Protein AF-A0A095SFD6-F1 (afdb_monomer_lite)

Secondary structure (DSSP, 8-state):
----PPPHHHHHHHHHHHS-HHHHHHHHHHHHTSHHHHHHHTTTS-HHHHHHHHHHHHHHHHHHHHHHHHHHHHHHHHHHHHHHHHHHHHHHT--HHHHHHHHHHHHTT--------EEETTEEE-SSSSPPGGGTT--HHHHHTTB--------

Structure (mmCIF, N/CA/C/O backbone):
data_AF-A0A095SFD6-F1
#
_entry.id   AF-A0A095SFD6-F1
#
loop_
_atom_site.group_PDB
_atom_site.id
_atom_site.type_symbol
_atom_site.label_atom_id
_atom_site.label_alt_id
_atom_site.label_comp_id
_atom_site.label_asym_id
_atom_site.label_entity_id
_atom_site.label_seq_id
_atom_site.pdbx_PDB_ins_code
_atom_site.Cartn_x
_atom_site.Cartn_y
_atom_site.Cartn_z
_atom_site.occupancy
_atom_site.B_iso_or_equiv
_atom_site.auth_seq_id
_atom_site.auth_comp_id
_atom_site.auth_asym_id
_atom_site.auth_atom_id
_atom_site.pdbx_PDB_model_num
ATOM 1 N N . MET A 1 1 ? 41.416 28.633 -12.277 1.00 43.16 1 MET A N 1
ATOM 2 C CA . MET A 1 1 ? 40.288 27.851 -11.727 1.00 43.16 1 MET A CA 1
ATOM 3 C C . MET A 1 1 ? 39.424 27.435 -12.904 1.00 43.16 1 MET A C 1
ATOM 5 O O . MET A 1 1 ? 38.640 28.243 -13.380 1.00 43.16 1 MET A O 1
ATOM 9 N N . ASN A 1 2 ? 39.650 26.240 -13.453 1.00 42.19 2 ASN A N 1
ATOM 10 C CA . ASN A 1 2 ? 38.877 25.754 -14.597 1.00 42.19 2 ASN A CA 1
ATOM 11 C C . ASN A 1 2 ? 37.586 25.135 -14.061 1.00 42.19 2 ASN A C 1
ATOM 13 O O . ASN A 1 2 ? 37.616 24.047 -13.492 1.00 42.19 2 ASN A O 1
ATOM 17 N N . GLY A 1 3 ? 36.476 25.863 -14.186 1.00 48.12 3 GLY A N 1
ATOM 18 C CA . GLY A 1 3 ? 35.143 25.339 -13.912 1.00 48.12 3 GLY A CA 1
ATOM 19 C C . GLY A 1 3 ? 34.761 24.350 -15.005 1.00 48.12 3 GLY A C 1
ATOM 20 O O . GLY A 1 3 ? 34.397 24.756 -16.107 1.00 48.12 3 GLY A O 1
ATOM 21 N N . LEU A 1 4 ? 34.887 23.058 -14.709 1.00 52.78 4 LEU A N 1
ATOM 22 C CA . LEU A 1 4 ? 34.345 21.991 -15.539 1.00 52.78 4 LEU A CA 1
ATOM 23 C C . LEU A 1 4 ? 32.816 22.078 -15.431 1.00 52.78 4 LEU A C 1
ATOM 25 O O . LEU A 1 4 ? 32.253 21.872 -14.358 1.00 52.78 4 LEU A O 1
ATOM 29 N N . THR A 1 5 ? 32.150 22.470 -16.513 1.00 62.41 5 THR A N 1
ATOM 30 C CA . THR A 1 5 ? 30.687 22.412 -16.578 1.00 62.41 5 THR A CA 1
ATOM 31 C C . THR A 1 5 ? 30.271 20.939 -16.676 1.00 62.41 5 THR A C 1
ATOM 33 O O . THR A 1 5 ? 30.903 20.203 -17.437 1.00 62.41 5 THR A O 1
ATOM 36 N N . PRO A 1 6 ? 29.262 20.477 -15.911 1.00 61.34 6 PRO A N 1
ATOM 37 C CA . PRO A 1 6 ? 28.840 19.083 -15.974 1.00 61.34 6 PRO A CA 1
ATOM 38 C C . PRO A 1 6 ? 28.312 18.753 -17.371 1.00 61.34 6 PRO A C 1
ATOM 40 O O . PRO A 1 6 ? 27.620 19.566 -17.994 1.00 61.34 6 PRO A O 1
ATOM 43 N N . ASN A 1 7 ? 28.627 17.555 -17.859 1.00 67.75 7 ASN A N 1
ATOM 44 C CA . ASN A 1 7 ? 28.154 17.075 -19.152 1.00 67.75 7 ASN A CA 1
ATOM 45 C C . ASN A 1 7 ? 26.616 16.934 -19.124 1.00 67.75 7 ASN A C 1
ATOM 47 O O . ASN A 1 7 ? 26.023 16.590 -18.103 1.00 67.75 7 ASN A O 1
ATOM 51 N N . LYS A 1 8 ? 25.942 17.171 -20.256 1.00 59.34 8 LYS A N 1
ATOM 52 C CA . LYS A 1 8 ? 24.474 17.098 -20.391 1.00 59.34 8 LYS A CA 1
ATOM 53 C C . LYS A 1 8 ? 23.899 15.741 -19.952 1.00 59.34 8 LYS A C 1
ATOM 55 O O . LYS A 1 8 ? 22.784 15.697 -19.444 1.00 59.34 8 LYS A O 1
ATOM 60 N N . ALA A 1 9 ? 24.663 14.656 -20.105 1.00 60.91 9 ALA A N 1
ATOM 61 C CA . ALA A 1 9 ? 24.296 13.328 -19.608 1.00 60.91 9 ALA A CA 1
ATOM 62 C C . ALA A 1 9 ? 24.326 13.234 -18.067 1.00 60.91 9 ALA A C 1
ATOM 64 O O . ALA A 1 9 ? 23.407 12.680 -17.470 1.00 60.91 9 ALA A O 1
ATOM 65 N N . GLU A 1 10 ? 25.322 13.845 -17.416 1.00 58.12 10 GLU A N 1
ATOM 66 C CA . GLU A 1 10 ? 25.437 13.883 -15.949 1.00 58.12 10 GLU A CA 1
ATOM 67 C C . GLU A 1 10 ? 24.307 14.719 -15.326 1.00 58.12 10 GLU A C 1
ATOM 69 O O . GLU A 1 10 ? 23.737 14.328 -14.309 1.00 58.12 10 GLU A O 1
ATOM 74 N N . GLN A 1 11 ? 23.906 15.811 -15.990 1.00 59.84 11 GLN A N 1
ATOM 75 C CA . GLN A 1 11 ? 22.741 16.616 -15.597 1.00 59.84 11 GLN A CA 1
ATOM 76 C C . GLN A 1 11 ? 21.417 15.838 -15.669 1.00 59.84 11 GLN A C 1
ATOM 78 O O . GLN A 1 11 ? 20.557 16.009 -14.805 1.00 59.84 11 GLN A O 1
ATOM 83 N N . CYS A 1 12 ? 21.233 14.970 -16.668 1.00 60.28 12 CYS A N 1
ATOM 84 C CA . CYS A 1 12 ? 20.022 14.152 -16.781 1.00 60.28 12 CYS A CA 1
ATOM 85 C C . CYS A 1 12 ? 19.923 13.103 -15.662 1.00 60.28 12 CYS A C 1
ATOM 87 O O . CYS A 1 12 ? 18.852 12.937 -15.072 1.00 60.28 12 CYS A O 1
ATOM 89 N N . ASP A 1 13 ? 21.034 12.451 -15.319 1.00 65.12 13 ASP A N 1
ATOM 90 C CA . ASP A 1 13 ? 21.075 11.458 -14.241 1.00 65.12 13 ASP A CA 1
ATOM 91 C C . ASP A 1 13 ? 20.865 12.077 -12.854 1.00 65.12 13 ASP A C 1
ATOM 93 O O . ASP A 1 13 ? 20.269 11.455 -11.968 1.00 65.12 13 ASP A O 1
ATOM 97 N N . GLU A 1 14 ? 21.346 13.301 -12.647 1.00 70.56 14 GLU A N 1
ATOM 98 C CA . GLU A 1 14 ? 21.141 14.046 -11.406 1.00 70.56 14 GLU A CA 1
ATOM 99 C C . GLU A 1 14 ? 19.679 14.501 -11.261 1.00 70.56 14 GLU A C 1
ATOM 101 O O . GLU A 1 14 ? 19.074 14.329 -10.200 1.00 70.56 14 GLU A O 1
ATOM 106 N N . CYS A 1 15 ? 19.052 14.971 -12.346 1.00 70.56 15 CYS A N 1
ATOM 107 C CA . CYS A 1 15 ? 17.628 15.312 -12.355 1.00 70.56 15 CYS A CA 1
ATOM 108 C C . CYS A 1 15 ? 16.731 14.121 -11.988 1.00 70.56 15 CYS A C 1
ATOM 110 O O . CYS A 1 15 ? 15.807 14.285 -11.193 1.00 70.56 15 CYS A O 1
ATOM 112 N N . ILE A 1 16 ? 17.008 12.921 -12.509 1.00 74.00 16 ILE A N 1
ATOM 113 C CA . ILE A 1 16 ? 16.227 11.714 -12.183 1.00 74.00 16 ILE A CA 1
ATOM 114 C C . ILE A 1 16 ? 16.408 11.335 -10.706 1.00 74.00 16 ILE A C 1
ATOM 116 O O . ILE A 1 16 ? 15.440 10.975 -10.025 1.00 74.00 16 ILE A O 1
ATOM 120 N N . ARG A 1 17 ? 17.634 11.455 -10.180 1.00 78.75 17 ARG A N 1
ATOM 121 C CA . ARG A 1 17 ? 17.944 11.151 -8.776 1.00 78.75 17 ARG A CA 1
ATOM 122 C C . ARG A 1 17 ? 17.297 12.122 -7.787 1.00 78.75 17 ARG A C 1
ATOM 124 O O . ARG A 1 17 ? 16.910 11.690 -6.704 1.00 78.75 17 ARG A O 1
ATOM 131 N N . ASN A 1 18 ? 17.081 13.372 -8.178 1.00 87.44 18 ASN A N 1
ATOM 132 C CA . ASN A 1 18 ? 16.436 14.375 -7.329 1.00 87.44 18 ASN A CA 1
ATOM 133 C C . ASN A 1 18 ? 14.903 14.243 -7.247 1.00 87.44 18 ASN A C 1
ATOM 135 O O . ASN A 1 18 ? 14.279 14.871 -6.393 1.00 87.44 18 ASN A O 1
ATOM 139 N N . LEU A 1 19 ? 14.277 13.413 -8.089 1.00 89.81 19 LEU A N 1
ATOM 140 C CA . LEU A 1 19 ? 12.837 13.153 -8.008 1.00 89.81 19 LEU A CA 1
ATOM 141 C C . LEU A 1 19 ? 12.480 12.271 -6.807 1.00 89.81 19 LEU A C 1
ATOM 143 O O . LEU A 1 19 ? 13.146 11.267 -6.535 1.00 89.81 19 LEU A O 1
ATOM 147 N N . THR A 1 20 ? 11.356 12.587 -6.163 1.00 92.81 20 THR A N 1
ATOM 148 C CA . THR A 1 20 ? 10.734 11.722 -5.149 1.00 92.81 20 THR A CA 1
ATOM 149 C C . THR A 1 20 ? 10.212 10.423 -5.771 1.00 92.81 20 THR A C 1
ATOM 151 O O . THR A 1 20 ? 9.904 10.361 -6.963 1.00 92.81 20 THR A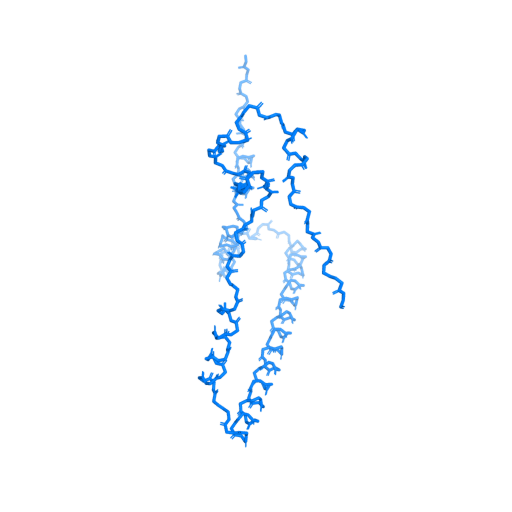 O 1
ATOM 154 N N . VAL A 1 21 ? 10.037 9.377 -4.955 1.00 91.25 21 VAL A N 1
ATOM 155 C CA . VAL A 1 21 ? 9.492 8.081 -5.411 1.00 91.25 21 VAL A CA 1
ATOM 156 C C . VAL A 1 21 ? 8.120 8.243 -6.077 1.00 91.25 21 VAL A C 1
ATOM 158 O O . VAL A 1 21 ? 7.855 7.623 -7.105 1.00 91.25 21 VAL A O 1
ATOM 161 N N . ALA A 1 22 ? 7.262 9.115 -5.538 1.00 92.44 22 ALA A N 1
ATOM 162 C CA . ALA A 1 22 ? 5.945 9.392 -6.108 1.00 92.44 22 ALA A CA 1
ATOM 163 C C . ALA A 1 22 ? 6.039 10.030 -7.503 1.00 92.44 22 ALA A C 1
ATOM 165 O O . ALA A 1 22 ? 5.376 9.566 -8.428 1.00 92.44 22 ALA A O 1
ATOM 166 N N . GLN A 1 23 ? 6.914 11.025 -7.675 1.00 92.81 23 GLN A N 1
ATOM 167 C CA . GLN A 1 23 ? 7.131 11.677 -8.971 1.00 92.81 23 GLN A CA 1
ATOM 168 C C . GLN A 1 23 ? 7.717 10.710 -10.004 1.00 92.81 23 GLN A C 1
ATOM 170 O O . GLN A 1 23 ? 7.268 10.680 -11.148 1.00 92.81 23 GLN A O 1
ATOM 175 N N . ARG A 1 24 ? 8.684 9.869 -9.607 1.00 92.62 24 ARG A N 1
ATOM 176 C CA . ARG A 1 24 ? 9.234 8.829 -10.494 1.00 92.62 24 ARG A CA 1
ATOM 177 C C . ARG A 1 24 ? 8.155 7.843 -10.928 1.00 92.62 24 ARG A C 1
ATOM 179 O O . ARG A 1 24 ? 8.080 7.506 -12.105 1.00 92.62 24 ARG A O 1
ATOM 186 N N . ARG A 1 25 ? 7.290 7.418 -10.002 1.00 93.06 25 ARG A N 1
ATOM 187 C CA . ARG A 1 25 ? 6.153 6.537 -10.300 1.00 93.06 25 ARG A CA 1
ATOM 188 C C . ARG A 1 25 ? 5.203 7.174 -11.312 1.00 93.06 25 ARG A C 1
ATOM 190 O O . ARG A 1 25 ? 4.830 6.513 -12.273 1.00 93.06 25 ARG A O 1
ATOM 197 N N . GLU A 1 26 ? 4.819 8.433 -11.124 1.00 94.00 26 GLU A N 1
ATOM 198 C CA . GLU A 1 26 ? 3.934 9.140 -12.062 1.00 94.00 26 GLU A CA 1
ATOM 199 C C . GLU A 1 26 ? 4.540 9.251 -13.460 1.00 94.00 26 GLU A C 1
ATOM 201 O O . GLU A 1 26 ? 3.855 8.979 -14.449 1.00 94.00 26 GLU A O 1
ATOM 206 N N . LEU A 1 27 ? 5.833 9.575 -13.543 1.00 92.25 27 LEU A N 1
ATOM 207 C CA . LEU A 1 27 ? 6.554 9.626 -14.809 1.00 92.25 27 LEU A CA 1
ATOM 208 C C . LEU A 1 27 ? 6.536 8.260 -15.507 1.00 92.25 27 LEU A C 1
ATOM 210 O O . LEU A 1 27 ? 6.087 8.171 -16.650 1.00 92.25 27 LEU A O 1
ATOM 214 N N . VAL A 1 28 ? 6.935 7.194 -14.804 1.00 93.12 28 VAL A N 1
ATOM 215 C CA . VAL A 1 28 ? 6.935 5.817 -15.330 1.00 93.12 28 VAL A CA 1
ATOM 216 C C . VAL A 1 28 ? 5.541 5.417 -15.811 1.00 93.12 28 VAL A C 1
ATOM 218 O O . VAL A 1 28 ? 5.395 4.931 -16.930 1.00 93.12 28 VAL A O 1
ATOM 221 N N . LEU A 1 29 ? 4.499 5.680 -15.018 1.00 93.31 29 LEU A N 1
ATOM 222 C CA . LEU A 1 29 ? 3.120 5.406 -15.419 1.00 93.31 29 LEU A CA 1
ATOM 223 C C . LEU A 1 29 ? 2.738 6.184 -16.681 1.00 93.31 29 LEU A C 1
ATOM 225 O O . LEU A 1 29 ? 2.143 5.614 -17.589 1.00 93.31 29 LEU A O 1
ATOM 229 N N . SER A 1 30 ? 3.087 7.467 -16.778 1.00 93.62 30 SER A N 1
ATOM 230 C CA . SER A 1 30 ? 2.746 8.296 -17.940 1.00 93.62 30 SER A CA 1
ATOM 231 C C . SER A 1 30 ? 3.421 7.827 -19.236 1.00 93.62 30 SER A C 1
ATOM 233 O O . SER A 1 30 ? 2.829 7.936 -20.319 1.00 93.62 30 SER A O 1
ATOM 235 N N . GLU A 1 31 ? 4.631 7.273 -19.128 1.00 93.69 31 GLU A N 1
ATOM 236 C CA . GLU A 1 31 ? 5.396 6.764 -20.263 1.00 93.69 31 GLU A CA 1
ATOM 237 C C . GLU A 1 31 ? 4.973 5.351 -20.667 1.00 93.69 31 GLU A C 1
ATOM 239 O O . GLU A 1 31 ? 4.794 5.074 -21.856 1.00 93.69 31 GLU A O 1
ATOM 244 N N . LEU A 1 32 ? 4.699 4.479 -19.694 1.00 94.19 32 LEU A N 1
ATOM 245 C CA . LEU A 1 32 ? 4.293 3.095 -19.946 1.00 94.19 32 LEU A CA 1
ATOM 246 C C . LEU A 1 32 ? 2.782 2.927 -20.184 1.00 94.19 32 LEU A C 1
ATOM 248 O O . LEU A 1 32 ? 2.339 1.867 -20.615 1.00 94.19 32 LEU A O 1
ATOM 252 N N . LYS A 1 33 ? 1.956 3.963 -19.989 1.00 93.19 33 LYS A N 1
ATOM 253 C CA . LYS A 1 33 ? 0.497 3.870 -20.205 1.00 93.19 33 LYS A CA 1
ATOM 254 C C . LYS A 1 33 ? 0.097 3.600 -21.659 1.00 93.19 33 LYS A C 1
ATOM 256 O O . LYS A 1 33 ? -0.985 3.072 -21.906 1.00 93.19 33 LYS A O 1
ATOM 261 N N . ARG A 1 34 ? 0.908 4.007 -22.644 1.00 94.69 34 ARG A N 1
ATOM 262 C CA . ARG A 1 34 ? 0.567 3.894 -24.076 1.00 94.69 34 ARG A CA 1
ATOM 263 C C . ARG A 1 34 ? 1.596 3.057 -24.826 1.00 94.69 34 ARG A C 1
ATOM 265 O O . ARG 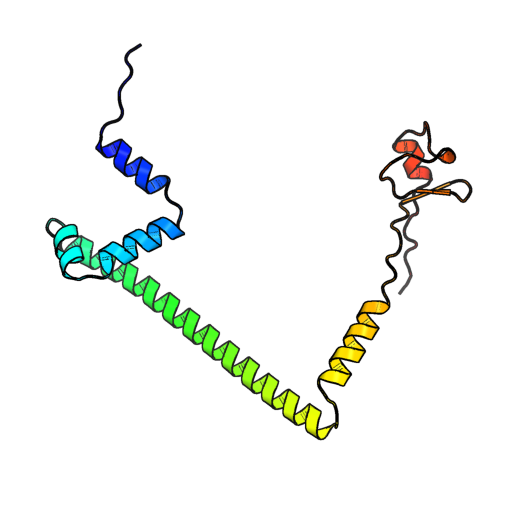A 1 34 ? 2.761 3.431 -24.903 1.00 94.69 34 ARG A O 1
ATOM 272 N N . LYS A 1 35 ? 1.139 2.006 -25.517 1.00 94.06 35 LYS A N 1
ATOM 273 C CA . LYS A 1 35 ? 1.986 1.119 -26.340 1.00 94.06 35 LYS A CA 1
ATOM 274 C C . LYS A 1 35 ? 2.864 1.864 -27.355 1.00 94.06 35 LYS A C 1
ATOM 276 O O . LYS A 1 35 ? 3.996 1.457 -27.596 1.00 94.06 35 LYS A O 1
ATOM 281 N N . SER A 1 36 ? 2.361 2.943 -27.958 1.00 95.31 36 SER A N 1
ATOM 282 C CA . SER A 1 36 ? 3.131 3.752 -28.912 1.00 95.31 36 SER A CA 1
ATOM 283 C C . SER A 1 36 ? 4.334 4.437 -28.263 1.00 95.31 36 SER A C 1
ATOM 285 O O . SER A 1 36 ? 5.406 4.438 -28.857 1.00 95.31 36 SER A O 1
ATOM 287 N N . LYS A 1 37 ? 4.182 4.957 -27.038 1.00 94.75 37 LYS A N 1
ATOM 288 C CA . LYS A 1 37 ? 5.280 5.551 -26.266 1.00 94.75 37 LYS A CA 1
ATOM 289 C C . LYS A 1 37 ? 6.313 4.503 -25.869 1.00 94.75 37 LYS A C 1
ATOM 291 O O . LYS A 1 37 ? 7.493 4.713 -26.118 1.00 94.75 37 LYS A O 1
ATOM 296 N N . ILE A 1 38 ? 5.865 3.348 -25.369 1.00 94.44 38 ILE A N 1
ATOM 297 C CA . ILE A 1 38 ? 6.754 2.216 -25.053 1.00 94.44 38 ILE A CA 1
ATOM 298 C C . ILE A 1 38 ? 7.600 1.853 -26.278 1.00 94.44 38 ILE A C 1
ATOM 300 O O . ILE A 1 38 ? 8.818 1.771 -26.189 1.00 94.44 38 ILE A O 1
ATOM 304 N N . ARG A 1 39 ? 6.972 1.705 -27.452 1.00 94.06 39 ARG A N 1
ATOM 305 C CA . ARG A 1 39 ? 7.697 1.382 -28.689 1.00 94.06 39 ARG A CA 1
ATOM 306 C C . ARG A 1 39 ? 8.769 2.419 -29.034 1.00 94.06 39 ARG A C 1
ATOM 308 O O . ARG A 1 39 ? 9.800 2.039 -29.568 1.00 94.06 39 ARG A O 1
ATOM 315 N N . ILE A 1 40 ? 8.515 3.702 -28.776 1.00 94.94 40 ILE A N 1
ATOM 316 C CA . ILE A 1 40 ? 9.482 4.777 -29.034 1.00 94.94 40 ILE A CA 1
ATOM 317 C C . ILE A 1 40 ? 10.651 4.693 -28.047 1.00 94.94 40 ILE A C 1
ATOM 319 O O . ILE A 1 40 ? 11.796 4.740 -28.480 1.00 94.94 40 ILE A O 1
ATOM 323 N N . ILE A 1 41 ? 10.368 4.528 -26.751 1.00 92.44 41 ILE A N 1
ATOM 324 C CA . ILE A 1 41 ? 11.380 4.494 -25.682 1.00 92.44 41 ILE A CA 1
ATOM 325 C C . ILE A 1 41 ? 12.315 3.288 -25.829 1.00 92.44 41 ILE A C 1
ATOM 327 O O . ILE A 1 41 ? 13.522 3.425 -25.676 1.00 92.44 41 ILE A O 1
ATOM 331 N N . PHE A 1 42 ? 11.768 2.116 -26.158 1.00 94.19 42 PHE A N 1
ATOM 332 C CA . PHE A 1 42 ? 12.524 0.862 -26.230 1.00 94.19 42 PHE A CA 1
ATOM 333 C C . PHE A 1 42 ? 12.954 0.478 -27.651 1.00 94.19 42 PHE A C 1
ATOM 335 O O . PHE A 1 42 ? 13.393 -0.647 -27.871 1.00 94.19 42 PHE A O 1
ATOM 342 N N . LYS A 1 43 ? 12.833 1.384 -28.630 1.00 93.44 43 LYS A N 1
ATOM 343 C CA . LYS A 1 43 ? 13.134 1.095 -30.043 1.00 93.44 43 LYS A CA 1
ATOM 344 C C . LYS A 1 43 ? 14.546 0.533 -30.249 1.00 93.44 43 LYS A C 1
ATOM 346 O O . LYS A 1 43 ? 14.713 -0.385 -31.045 1.00 93.44 43 LYS A O 1
ATOM 351 N N . ASP A 1 44 ? 15.516 1.086 -29.528 1.00 93.00 44 ASP A N 1
ATOM 352 C CA . ASP A 1 44 ? 16.938 0.747 -29.643 1.00 93.00 44 ASP A CA 1
ATOM 353 C C . ASP A 1 44 ? 17.422 -0.131 -28.466 1.00 93.00 44 ASP A C 1
ATOM 355 O O . ASP A 1 44 ? 18.621 -0.280 -28.242 1.00 93.00 44 ASP A O 1
ATOM 359 N N . CYS A 1 45 ? 16.492 -0.711 -27.695 1.00 92.56 45 CYS A N 1
ATOM 360 C CA . CYS A 1 45 ? 16.793 -1.580 -26.558 1.00 92.56 45 CYS A CA 1
ATOM 361 C C . CYS A 1 45 ? 16.858 -3.059 -26.997 1.00 92.56 45 CYS A C 1
ATOM 363 O O . CYS A 1 45 ? 15.966 -3.516 -27.722 1.00 92.56 45 CYS A O 1
ATOM 365 N N . PRO A 1 46 ? 17.873 -3.834 -26.565 1.00 95.06 46 PRO A N 1
ATOM 366 C CA . PRO A 1 46 ? 17.943 -5.267 -26.829 1.00 95.06 46 PRO A CA 1
ATOM 367 C C . PRO A 1 46 ? 16.725 -6.031 -26.297 1.00 95.06 46 PRO A C 1
ATOM 369 O O . PRO A 1 46 ? 16.180 -5.735 -25.234 1.00 95.06 46 PRO A O 1
ATOM 372 N N . VAL A 1 47 ? 16.318 -7.079 -27.019 1.00 94.25 47 VAL A N 1
ATOM 373 C CA . VAL A 1 47 ? 15.174 -7.920 -26.621 1.00 94.25 47 VAL A CA 1
ATOM 374 C C . VAL A 1 47 ? 15.434 -8.651 -25.300 1.00 94.25 47 VAL A C 1
ATOM 376 O O . VAL A 1 47 ? 14.499 -8.825 -24.521 1.00 94.25 47 VAL A O 1
ATOM 379 N N . SER A 1 48 ? 16.685 -9.039 -25.027 1.00 94.75 48 SER A N 1
ATOM 380 C CA . SER A 1 48 ? 17.100 -9.647 -23.754 1.00 94.75 48 SER A CA 1
ATOM 381 C C . SER A 1 48 ? 16.774 -8.751 -22.564 1.00 94.75 48 SER A C 1
ATOM 383 O O . SER A 1 48 ? 16.148 -9.195 -21.606 1.00 94.75 48 SER A O 1
ATOM 385 N N . ASP A 1 49 ? 17.132 -7.475 -22.668 1.00 93.88 49 ASP A N 1
ATOM 386 C CA . ASP A 1 49 ? 17.013 -6.513 -21.577 1.00 93.88 49 ASP A CA 1
ATOM 387 C C . ASP A 1 49 ? 15.534 -6.210 -21.315 1.00 93.88 49 ASP A C 1
ATOM 389 O O . ASP A 1 49 ? 15.091 -6.161 -20.169 1.00 93.88 49 ASP A O 1
ATOM 393 N N . MET A 1 50 ? 14.729 -6.100 -22.380 1.00 93.38 50 MET A N 1
ATOM 394 C CA . MET A 1 50 ? 13.274 -5.979 -22.255 1.00 93.38 50 MET A CA 1
ATOM 395 C C . MET A 1 50 ? 12.637 -7.208 -21.593 1.00 93.38 50 MET A C 1
ATOM 397 O O . MET A 1 50 ? 11.696 -7.056 -20.813 1.00 93.38 50 MET A O 1
ATOM 401 N N . ALA A 1 51 ? 13.119 -8.415 -21.901 1.00 94.44 51 ALA A N 1
ATOM 402 C CA . ALA A 1 51 ? 12.609 -9.646 -21.303 1.00 94.44 51 ALA A CA 1
ATOM 403 C C . ALA A 1 51 ? 12.915 -9.715 -19.799 1.00 94.44 51 ALA A C 1
ATOM 405 O O . ALA A 1 51 ? 12.015 -10.009 -19.014 1.00 94.44 51 ALA A O 1
ATOM 406 N N . GLU A 1 52 ? 14.134 -9.358 -19.390 1.00 95.56 52 GLU A N 1
ATOM 407 C CA . GLU A 1 52 ? 14.529 -9.297 -17.978 1.00 95.56 52 GLU A CA 1
ATOM 408 C C . GLU A 1 52 ? 13.727 -8.233 -17.208 1.00 95.56 52 GLU A C 1
ATOM 410 O O . GLU A 1 52 ? 13.227 -8.481 -16.108 1.00 95.56 52 GLU A O 1
ATOM 415 N N . MET A 1 53 ? 13.536 -7.044 -17.793 1.00 94.19 53 MET A N 1
ATOM 416 C CA . MET A 1 53 ? 12.695 -6.001 -17.192 1.00 94.19 53 MET A CA 1
ATOM 417 C C . MET A 1 53 ? 11.249 -6.472 -17.017 1.00 94.19 53 MET A C 1
ATOM 419 O O . MET A 1 53 ? 10.625 -6.189 -15.992 1.00 94.19 53 MET A O 1
ATOM 423 N N . LEU A 1 54 ? 10.717 -7.201 -18.001 1.00 95.19 54 LEU A N 1
ATOM 424 C CA . LEU A 1 54 ? 9.373 -7.760 -17.937 1.00 95.19 54 LEU A CA 1
ATOM 425 C C . LEU A 1 54 ? 9.253 -8.819 -16.835 1.00 95.19 54 LEU A C 1
ATOM 427 O O . LEU A 1 54 ? 8.239 -8.845 -16.145 1.00 95.19 54 LEU A O 1
ATOM 431 N N . GLU A 1 55 ? 10.263 -9.668 -16.654 1.00 96.81 55 GLU A N 1
ATOM 432 C CA . GLU A 1 55 ? 10.297 -10.665 -15.580 1.00 96.81 55 GLU A CA 1
ATOM 433 C C . GLU A 1 55 ? 10.273 -10.003 -14.198 1.00 96.81 55 GLU A C 1
ATOM 435 O O . GLU A 1 55 ? 9.430 -10.339 -13.366 1.00 96.81 55 GLU A O 1
ATOM 440 N N . ARG A 1 56 ? 11.104 -8.975 -13.983 1.00 96.94 56 ARG A N 1
ATOM 441 C CA . ARG A 1 56 ? 11.092 -8.192 -12.736 1.00 96.94 56 ARG A CA 1
ATOM 442 C C . ARG A 1 56 ? 9.741 -7.529 -12.487 1.00 96.94 56 ARG A C 1
ATOM 444 O O . ARG A 1 56 ? 9.245 -7.543 -11.365 1.00 96.94 56 ARG A O 1
ATOM 451 N N . PHE A 1 57 ? 9.134 -6.958 -13.528 1.00 95.19 57 PHE A N 1
ATOM 452 C CA . PHE A 1 57 ? 7.827 -6.315 -13.407 1.00 95.19 57 PHE A CA 1
ATOM 453 C C . PHE A 1 57 ? 6.719 -7.320 -13.078 1.00 95.19 57 PHE A C 1
ATOM 455 O O . PHE A 1 57 ? 5.835 -7.005 -12.287 1.00 95.19 57 PHE A O 1
ATOM 462 N N . LYS A 1 58 ? 6.779 -8.528 -13.652 1.00 95.94 58 LYS A N 1
ATOM 463 C CA . LYS A 1 58 ? 5.857 -9.622 -13.322 1.00 95.94 58 LYS A CA 1
ATOM 464 C C . LYS A 1 58 ? 6.000 -10.067 -11.870 1.00 95.94 58 LYS A C 1
ATOM 466 O O . LYS A 1 58 ? 4.989 -10.114 -11.192 1.00 95.94 58 LYS A O 1
ATOM 471 N N . SER A 1 59 ? 7.224 -10.276 -11.377 1.00 97.38 59 SER A N 1
ATOM 472 C CA . SER A 1 59 ? 7.457 -10.621 -9.963 1.00 97.38 59 SER A CA 1
ATOM 473 C C . SER A 1 59 ? 6.810 -9.606 -9.020 1.00 97.38 59 SER A C 1
ATOM 475 O O . SER A 1 59 ? 6.050 -9.974 -8.132 1.00 97.38 59 SER A O 1
ATOM 477 N N . VAL A 1 60 ? 7.039 -8.310 -9.262 1.00 96.56 60 VAL A N 1
ATOM 478 C CA . VAL A 1 60 ? 6.438 -7.240 -8.448 1.00 96.56 60 VAL A CA 1
ATOM 479 C C . VAL A 1 60 ? 4.914 -7.217 -8.586 1.00 96.56 60 VAL A C 1
ATOM 481 O O . VAL A 1 60 ? 4.213 -6.922 -7.623 1.00 96.56 60 VAL A O 1
ATOM 484 N N . LEU A 1 61 ? 4.374 -7.498 -9.773 1.00 96.12 61 LEU A N 1
ATOM 485 C CA . LEU A 1 61 ? 2.928 -7.577 -9.971 1.00 96.12 61 LEU A CA 1
ATOM 486 C C . LEU A 1 61 ? 2.316 -8.734 -9.171 1.00 96.12 61 LEU A C 1
ATOM 488 O O . LEU A 1 61 ? 1.307 -8.521 -8.505 1.00 96.12 61 LEU A O 1
ATOM 492 N N . ASP A 1 62 ? 2.938 -9.909 -9.203 1.00 96.38 62 ASP A N 1
ATOM 493 C CA . ASP A 1 62 ? 2.474 -11.098 -8.487 1.00 96.38 62 ASP A CA 1
ATOM 494 C C . ASP A 1 62 ? 2.497 -10.871 -6.965 1.00 96.38 62 ASP A C 1
ATOM 496 O O . ASP A 1 62 ? 1.521 -11.176 -6.280 1.00 96.38 62 ASP A O 1
ATOM 500 N N . GLU A 1 63 ? 3.552 -10.235 -6.442 1.00 96.00 63 GLU A N 1
ATOM 501 C CA . GLU A 1 63 ? 3.629 -9.807 -5.036 1.00 96.00 63 GLU A CA 1
ATOM 502 C C . GLU A 1 63 ? 2.466 -8.876 -4.661 1.00 96.00 63 GLU A C 1
ATOM 504 O O . GLU A 1 63 ? 1.816 -9.058 -3.632 1.00 96.00 63 GLU A O 1
ATOM 509 N N . ARG A 1 64 ? 2.148 -7.895 -5.515 1.00 96.00 64 ARG A N 1
ATOM 510 C CA . ARG A 1 64 ? 1.075 -6.923 -5.248 1.00 96.00 64 ARG A CA 1
ATOM 511 C C . ARG A 1 64 ? -0.318 -7.539 -5.332 1.00 96.00 64 ARG A C 1
ATOM 513 O O . ARG A 1 64 ? -1.187 -7.122 -4.571 1.00 96.00 64 ARG A O 1
ATOM 520 N N . ILE A 1 65 ? -0.524 -8.513 -6.218 1.00 95.00 65 ILE A N 1
ATOM 521 C CA . ILE A 1 65 ? -1.769 -9.290 -6.280 1.00 95.00 65 ILE A CA 1
ATOM 522 C C . ILE A 1 65 ? -1.940 -10.088 -4.987 1.00 95.00 65 ILE A C 1
ATOM 524 O O . ILE A 1 65 ? -2.990 -9.991 -4.359 1.00 95.00 65 ILE A O 1
ATOM 528 N N . ALA A 1 66 ? -0.901 -10.798 -4.540 1.00 94.75 66 ALA A N 1
ATOM 529 C CA . ALA A 1 66 ? -0.953 -11.570 -3.300 1.00 94.75 66 ALA A CA 1
ATOM 530 C C . ALA A 1 66 ? -1.238 -10.684 -2.072 1.00 94.75 66 ALA A C 1
ATOM 532 O O . ALA A 1 66 ? -2.071 -11.035 -1.237 1.00 94.75 66 ALA A O 1
ATOM 533 N N . GLU A 1 67 ? -0.606 -9.507 -1.980 1.00 93.56 67 GLU A N 1
ATOM 534 C CA . GLU A 1 67 ? -0.890 -8.524 -0.924 1.00 93.56 67 GLU A CA 1
ATOM 535 C C . GLU A 1 67 ? -2.347 -8.033 -0.952 1.00 93.56 67 GLU A C 1
ATOM 537 O O . GLU A 1 67 ? -2.970 -7.845 0.097 1.00 93.56 67 GLU A O 1
ATOM 542 N N . GLU A 1 68 ? -2.895 -7.780 -2.143 1.00 92.62 68 GLU A N 1
ATOM 543 C CA . GLU A 1 68 ? -4.271 -7.308 -2.304 1.00 92.62 68 GLU A CA 1
ATOM 544 C C . GLU A 1 68 ? -5.287 -8.404 -1.963 1.00 92.62 68 GLU A C 1
ATOM 546 O O . GLU A 1 68 ? -6.275 -8.123 -1.284 1.00 92.62 68 GLU A O 1
ATOM 551 N N . GLU A 1 69 ? -5.016 -9.651 -2.345 1.00 93.19 69 GLU A N 1
ATOM 552 C CA . GLU A 1 69 ? -5.820 -10.817 -1.977 1.00 93.19 69 GLU A CA 1
ATOM 553 C C . GLU A 1 69 ? -5.789 -11.084 -0.467 1.00 93.19 69 GLU A C 1
ATOM 555 O O . GLU A 1 69 ? -6.843 -11.283 0.139 1.00 93.19 69 GLU A O 1
ATOM 560 N N . GLU A 1 70 ? -4.617 -11.024 0.173 1.00 93.31 70 GLU A N 1
ATOM 561 C CA . GLU A 1 70 ? -4.493 -11.175 1.627 1.00 93.31 70 GLU A CA 1
ATOM 562 C C . GLU A 1 70 ? -5.258 -10.067 2.360 1.00 93.31 70 GLU A C 1
ATOM 564 O O . GLU A 1 70 ? -5.978 -10.326 3.330 1.00 93.31 70 GLU A O 1
ATOM 569 N N . LYS A 1 71 ? -5.140 -8.823 1.887 1.00 92.94 71 LYS A N 1
ATOM 570 C CA . LYS A 1 71 ? -5.888 -7.701 2.450 1.00 92.94 71 LYS A CA 1
ATOM 571 C C . LYS A 1 71 ? -7.394 -7.891 2.268 1.00 92.94 71 LYS A C 1
ATOM 573 O O . LYS A 1 71 ? -8.137 -7.710 3.227 1.00 92.94 71 LYS A O 1
ATOM 578 N N . ALA A 1 72 ? -7.840 -8.290 1.080 1.00 92.31 72 ALA A N 1
ATOM 579 C CA . ALA A 1 72 ? -9.249 -8.549 0.809 1.00 92.31 72 ALA A CA 1
ATOM 580 C C . ALA A 1 72 ? -9.800 -9.691 1.679 1.00 92.31 72 ALA A C 1
ATOM 582 O O . ALA A 1 72 ? -10.922 -9.592 2.175 1.00 92.31 72 ALA A O 1
ATOM 583 N N . ALA A 1 73 ? -9.010 -10.743 1.915 1.00 92.62 73 ALA A N 1
ATOM 584 C CA . 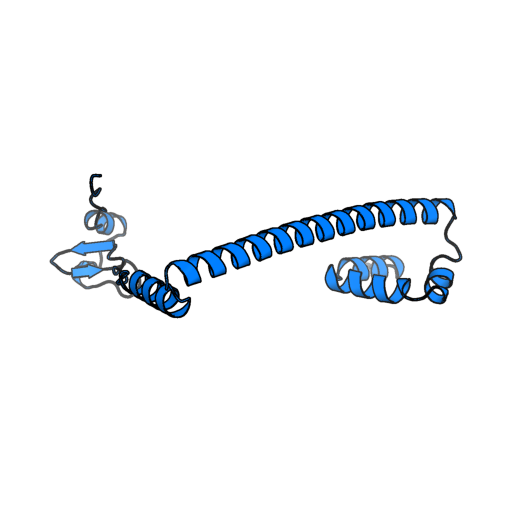ALA A 1 73 ? -9.375 -11.842 2.802 1.00 92.62 73 ALA A CA 1
ATOM 585 C C . ALA A 1 73 ? -9.514 -11.381 4.262 1.00 92.62 73 ALA A C 1
ATOM 587 O O . ALA A 1 73 ? -10.524 -11.685 4.896 1.00 92.62 73 ALA A O 1
ATOM 588 N N . LYS A 1 74 ? -8.559 -10.591 4.774 1.00 92.31 74 LYS A N 1
ATOM 589 C CA . LYS A 1 74 ? -8.629 -10.003 6.125 1.00 92.31 74 LYS A CA 1
ATOM 590 C C . LYS A 1 74 ? -9.816 -9.057 6.280 1.00 92.31 74 LYS A C 1
ATOM 592 O O . LYS A 1 74 ? -10.520 -9.120 7.283 1.00 92.31 74 LYS A O 1
ATOM 597 N N . ASP A 1 75 ? -10.063 -8.206 5.287 1.00 92.12 75 ASP A N 1
ATOM 598 C CA . ASP A 1 75 ? -11.200 -7.284 5.292 1.00 92.12 75 ASP A CA 1
ATOM 599 C C . ASP A 1 75 ? -12.532 -8.059 5.265 1.00 92.12 75 ASP A C 1
ATOM 601 O O . ASP A 1 75 ? -13.481 -7.687 5.957 1.00 92.12 75 ASP A O 1
ATOM 605 N N . ALA A 1 76 ? -12.608 -9.167 4.519 1.00 92.50 76 ALA A N 1
ATOM 606 C CA . ALA A 1 76 ? -13.779 -10.043 4.490 1.00 92.50 76 ALA A CA 1
ATOM 607 C C . ALA A 1 76 ? -13.992 -10.797 5.814 1.00 92.50 76 ALA A C 1
ATOM 609 O O . ALA A 1 76 ? -15.131 -10.909 6.270 1.00 92.50 76 ALA A O 1
ATOM 610 N N . GLU A 1 77 ? -12.923 -11.285 6.446 1.00 93.00 77 GLU A N 1
ATOM 611 C CA . GLU A 1 77 ? -12.978 -11.930 7.762 1.00 93.00 77 GLU A CA 1
ATOM 612 C C . GLU A 1 77 ? -13.434 -10.944 8.840 1.00 93.00 77 GLU A C 1
ATOM 614 O O . GLU A 1 77 ? -14.400 -11.222 9.549 1.00 93.00 77 GLU A O 1
ATOM 619 N N . LEU A 1 78 ? -12.829 -9.752 8.886 1.00 93.56 78 LEU A N 1
ATOM 620 C CA . LEU A 1 78 ? -13.216 -8.689 9.812 1.00 93.56 78 LEU A CA 1
ATOM 621 C C . LEU A 1 78 ? -14.670 -8.263 9.600 1.00 93.56 78 LEU A C 1
ATOM 623 O O . LEU A 1 78 ? -15.399 -8.036 10.564 1.00 93.56 78 LEU A O 1
ATOM 627 N N . LYS A 1 79 ? -15.116 -8.169 8.343 1.00 93.38 79 LYS A N 1
ATOM 628 C CA . LYS A 1 79 ? -16.510 -7.852 8.027 1.00 93.38 79 LYS A CA 1
ATOM 629 C C . LYS A 1 79 ? -17.460 -8.942 8.525 1.00 93.38 79 LYS A C 1
ATOM 631 O O . LYS A 1 79 ? -18.472 -8.617 9.137 1.00 93.38 79 LYS A O 1
ATOM 636 N N . LYS A 1 80 ? -17.127 -10.216 8.308 1.00 93.75 80 LYS A N 1
ATOM 637 C CA . LYS A 1 80 ? -17.923 -11.351 8.794 1.00 93.75 80 LYS A CA 1
ATOM 638 C C . LYS A 1 80 ? -17.978 -11.387 10.322 1.00 93.75 80 LYS A C 1
ATOM 640 O O . LYS A 1 80 ? -19.032 -11.644 10.896 1.00 93.75 80 LYS A O 1
ATOM 645 N N . GLU A 1 81 ? -16.860 -11.119 10.989 1.00 94.06 81 GLU A N 1
ATOM 646 C CA . GLU A 1 81 ? -16.812 -11.027 12.447 1.00 94.06 81 GLU A CA 1
ATOM 647 C C . GLU A 1 81 ? -17.654 -9.853 12.962 1.00 94.06 81 GLU A C 1
ATOM 649 O O . GLU A 1 81 ? -18.444 -10.028 13.887 1.00 94.06 81 GLU A O 1
ATOM 654 N N . ALA A 1 82 ? -17.575 -8.687 12.316 1.00 92.19 82 ALA A N 1
ATOM 655 C CA . ALA A 1 82 ? -18.417 -7.543 12.647 1.00 92.19 82 ALA A CA 1
ATOM 656 C C . ALA A 1 82 ? -19.916 -7.854 12.474 1.00 92.19 82 ALA A C 1
ATOM 658 O O . ALA A 1 82 ? -20.712 -7.493 13.338 1.00 92.19 82 ALA A O 1
ATOM 659 N N . GLU A 1 83 ? -20.305 -8.555 11.405 1.00 92.62 83 GLU A N 1
ATOM 660 C CA . GLU A 1 83 ? -21.687 -9.008 11.186 1.00 92.62 83 GLU A CA 1
ATOM 661 C C . GLU A 1 83 ? -22.157 -9.974 12.290 1.00 92.62 83 GLU A C 1
ATOM 663 O O . GLU A 1 83 ? -23.266 -9.826 12.807 1.00 92.62 83 GLU A O 1
ATOM 668 N N . ASN A 1 84 ? -21.303 -10.910 12.717 1.00 93.44 84 ASN A N 1
ATOM 669 C CA . ASN A 1 84 ? -21.611 -11.805 13.836 1.00 93.44 84 ASN A CA 1
ATOM 670 C C . ASN A 1 84 ? -21.794 -11.035 15.152 1.00 93.44 84 ASN A C 1
ATOM 672 O O . ASN A 1 84 ? -22.765 -11.274 15.871 1.00 93.44 84 ASN A O 1
ATOM 676 N N . ILE A 1 85 ? -20.896 -10.089 15.454 1.00 93.06 85 ILE A N 1
ATOM 677 C CA . ILE A 1 85 ? -20.979 -9.249 16.658 1.00 93.06 85 ILE A CA 1
ATOM 678 C C . ILE A 1 85 ? -22.274 -8.434 16.653 1.00 93.06 85 ILE A C 1
ATOM 680 O O . ILE A 1 85 ? -22.947 -8.371 17.679 1.00 93.06 85 ILE A O 1
ATOM 684 N N . LEU A 1 86 ? -22.655 -7.850 15.512 1.00 90.50 86 LEU A N 1
ATOM 685 C CA . LEU A 1 86 ? -23.924 -7.129 15.382 1.00 90.50 86 LEU A CA 1
ATOM 686 C C . LEU A 1 86 ? -25.120 -8.036 15.699 1.00 90.50 86 LEU A C 1
ATOM 688 O O . LEU A 1 86 ? -25.987 -7.645 16.477 1.00 90.50 86 LEU A O 1
ATOM 692 N N . SER A 1 87 ? -25.132 -9.269 15.186 1.00 90.75 87 SER A N 1
ATOM 693 C CA . SER A 1 87 ? -26.202 -10.226 15.492 1.00 90.75 87 SER A CA 1
ATOM 694 C C . SER A 1 87 ? -26.248 -10.606 16.979 1.00 90.75 87 SER A C 1
ATOM 696 O O . SER A 1 87 ? -27.325 -10.672 17.573 1.00 90.75 87 SER A O 1
ATOM 698 N N . GLU A 1 88 ? -25.097 -10.819 17.622 1.00 91.88 88 GLU A N 1
ATOM 699 C CA . GLU A 1 88 ? -25.047 -11.082 19.066 1.00 91.88 88 GLU A CA 1
ATOM 700 C C . GLU A 1 88 ? -25.510 -9.887 19.907 1.00 91.88 88 GLU A C 1
ATOM 702 O O . GLU A 1 88 ? -26.148 -10.066 20.948 1.00 91.88 88 GLU A O 1
ATOM 707 N N . MET A 1 89 ? -25.167 -8.671 19.482 1.00 90.38 89 MET A N 1
ATOM 708 C CA . MET A 1 89 ? -25.593 -7.434 20.131 1.00 90.38 89 MET A CA 1
ATOM 709 C C . MET A 1 89 ? -27.114 -7.288 20.078 1.00 90.38 89 MET A C 1
ATOM 711 O O . MET A 1 89 ? -27.731 -7.062 21.120 1.00 90.38 89 MET A O 1
ATOM 715 N N . GLU A 1 90 ? -27.721 -7.524 18.911 1.00 89.00 90 GLU A N 1
ATOM 716 C CA . GLU A 1 90 ? -29.178 -7.541 18.739 1.00 89.00 90 GLU A CA 1
ATOM 717 C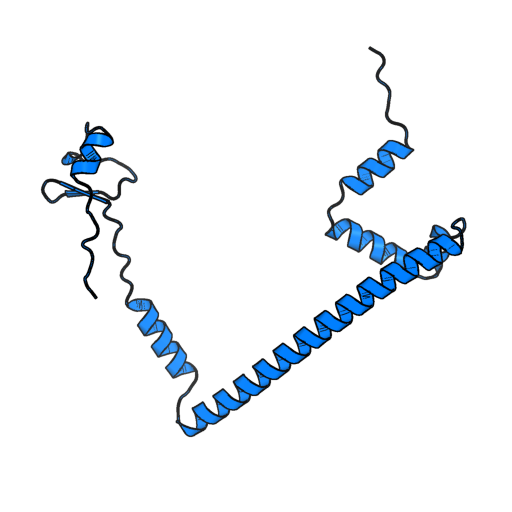 C . GLU A 1 90 ? -29.847 -8.569 19.662 1.00 89.00 90 GLU A C 1
ATOM 719 O O . GLU A 1 90 ? -30.810 -8.242 20.355 1.00 89.00 90 GLU A O 1
ATOM 724 N N . GLN A 1 91 ? -29.302 -9.789 19.75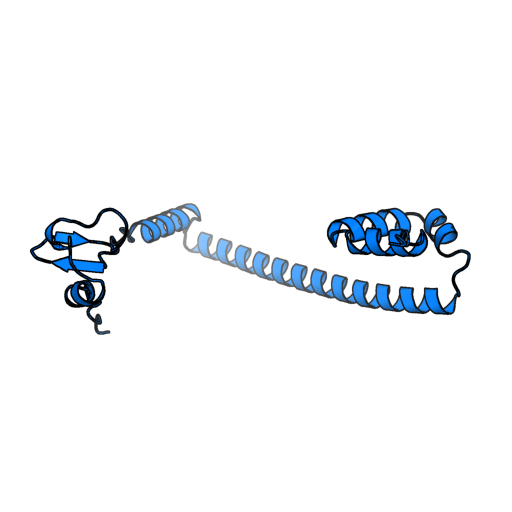4 1.00 91.62 91 GLN A N 1
ATOM 725 C CA . GLN A 1 91 ? -29.827 -10.834 20.646 1.00 91.62 91 GLN A CA 1
ATOM 726 C C . GLN A 1 91 ? -29.775 -10.442 22.128 1.00 91.62 91 GLN A C 1
ATOM 728 O O . GLN A 1 91 ? -30.656 -10.815 22.903 1.00 91.62 91 GLN A O 1
ATOM 733 N N . LYS A 1 92 ? -28.742 -9.699 22.537 1.00 91.44 92 LYS A N 1
ATOM 734 C CA . LYS A 1 92 ? -28.558 -9.228 23.918 1.00 91.44 92 LYS A CA 1
ATOM 735 C C . LYS A 1 92 ? -29.275 -7.898 24.189 1.00 91.44 92 LYS A C 1
ATOM 737 O O . LYS A 1 92 ? -29.234 -7.423 25.322 1.00 91.44 92 LYS A O 1
ATOM 742 N N . GLY A 1 93 ? -29.918 -7.299 23.181 1.00 88.12 93 GLY A N 1
ATOM 743 C CA . GLY A 1 93 ? -30.557 -5.984 23.280 1.00 88.12 93 GLY A CA 1
ATOM 744 C C . GLY A 1 93 ? -29.566 -4.840 23.514 1.00 88.12 93 GLY A C 1
ATOM 745 O O . GLY A 1 93 ? -29.926 -3.830 24.115 1.00 88.12 93 GLY A O 1
ATOM 746 N N . ILE A 1 94 ? -28.310 -5.012 23.095 1.00 87.56 94 ILE A N 1
ATOM 747 C CA . ILE A 1 94 ? -27.245 -4.015 23.226 1.00 87.56 94 ILE A CA 1
ATOM 748 C C . ILE A 1 94 ? -27.153 -3.247 21.909 1.00 87.56 94 ILE A C 1
ATOM 750 O O . ILE A 1 94 ? -27.011 -3.853 20.853 1.00 87.56 94 ILE A O 1
ATOM 754 N N . ASP A 1 95 ? -27.179 -1.919 21.974 1.00 88.94 95 ASP A N 1
ATOM 755 C CA . ASP A 1 95 ? -26.995 -1.053 20.807 1.00 88.94 95 ASP A CA 1
ATOM 756 C C . ASP A 1 95 ? -25.590 -0.422 20.780 1.00 88.94 95 ASP A C 1
ATOM 758 O O . ASP A 1 95 ? -24.916 -0.271 21.805 1.00 88.94 95 ASP A O 1
ATOM 762 N N . VAL A 1 96 ? -25.141 -0.031 19.589 1.00 88.31 96 VAL A N 1
ATOM 763 C CA . VAL A 1 96 ? -23.861 0.638 19.339 1.00 88.31 96 VAL A CA 1
ATOM 764 C C . VAL A 1 96 ? -23.770 1.966 20.095 1.00 88.31 96 VAL A C 1
ATOM 766 O O . VAL A 1 96 ? -22.692 2.309 20.586 1.00 88.31 96 VAL A O 1
ATOM 769 N N . GLU A 1 97 ? -24.875 2.705 20.230 1.00 88.38 97 GLU A N 1
ATOM 770 C CA . GLU A 1 97 ? -24.899 3.968 20.979 1.00 88.38 97 GLU A CA 1
ATOM 771 C C . GLU A 1 97 ? -24.613 3.753 22.473 1.00 88.38 97 GLU A C 1
ATOM 773 O O . GLU A 1 97 ? -23.758 4.440 23.034 1.00 88.38 97 GLU A O 1
ATOM 778 N N . LEU A 1 98 ? -25.187 2.713 23.089 1.00 87.00 98 LEU A N 1
ATOM 779 C CA . LEU A 1 98 ? -24.894 2.345 24.480 1.00 87.00 98 LEU A CA 1
ATOM 780 C C . LEU A 1 98 ? -23.405 2.002 24.678 1.00 87.00 98 LEU A C 1
ATOM 782 O O . LEU A 1 98 ? -22.784 2.421 25.657 1.00 87.00 98 LEU A O 1
ATOM 786 N N . LEU A 1 99 ? -22.790 1.278 23.733 1.00 87.44 99 LEU A N 1
ATOM 787 C CA . LEU A 1 99 ? -21.353 0.978 23.785 1.00 87.44 99 LEU A CA 1
ATOM 788 C C . LEU A 1 99 ? -20.482 2.237 23.645 1.00 87.44 99 LEU A C 1
ATOM 790 O O . LEU A 1 99 ? -19.448 2.353 24.313 1.00 87.44 99 LEU A O 1
ATOM 794 N N . LYS A 1 100 ? -20.879 3.191 22.792 1.00 88.38 100 LYS A N 1
ATOM 795 C CA . LYS A 1 100 ? -20.181 4.480 22.651 1.00 88.38 100 LYS A CA 1
ATOM 796 C C . LYS A 1 100 ? -20.251 5.295 23.940 1.00 88.38 100 LYS A C 1
ATOM 798 O O . LYS A 1 100 ? -19.224 5.841 24.346 1.00 88.38 100 LYS A O 1
ATOM 803 N N . GLU A 1 101 ? -21.412 5.348 24.589 1.00 88.06 101 GLU A N 1
ATOM 804 C CA . GLU A 1 101 ? -21.602 6.036 25.871 1.00 88.06 101 GLU A CA 1
ATOM 805 C C . GLU A 1 101 ? -20.709 5.439 26.966 1.00 88.06 101 GLU A C 1
ATOM 807 O O . GLU A 1 101 ? -19.960 6.171 27.619 1.00 88.06 101 GLU A O 1
ATOM 812 N N . LEU A 1 102 ? -20.683 4.108 27.102 1.00 86.06 102 LEU A N 1
ATOM 813 C CA . LEU A 1 102 ? -19.810 3.415 28.058 1.00 86.06 102 LEU A CA 1
ATOM 814 C C . LEU A 1 102 ? -18.320 3.695 27.796 1.00 86.06 102 LEU A C 1
ATOM 816 O O . LEU A 1 102 ? -17.550 3.925 28.732 1.00 86.06 102 LEU A O 1
ATOM 820 N N . LYS A 1 103 ? -17.898 3.736 26.525 1.00 86.88 103 LYS A N 1
ATOM 821 C CA . LYS A 1 103 ? -16.516 4.075 26.147 1.00 86.88 103 LYS A CA 1
ATOM 822 C C . LYS A 1 103 ? -16.158 5.522 26.500 1.00 86.88 103 LYS A C 1
ATOM 824 O O . LYS A 1 103 ? -15.048 5.786 26.963 1.00 86.88 103 LYS A O 1
ATOM 829 N N . GLN A 1 104 ? -17.076 6.466 26.293 1.00 82.88 104 GLN A N 1
ATOM 830 C CA . GLN A 1 104 ? -16.874 7.867 26.676 1.00 82.88 104 GLN A CA 1
ATOM 831 C C . GLN A 1 104 ? -16.798 8.033 28.198 1.00 82.88 104 GLN A C 1
ATOM 833 O O . GLN A 1 104 ? -15.937 8.765 28.690 1.00 82.88 104 GLN A O 1
ATOM 838 N N . GLN A 1 105 ? -17.622 7.299 28.950 1.00 78.06 105 GLN A N 1
ATOM 839 C CA . GLN A 1 105 ? -17.557 7.273 30.412 1.00 78.06 105 GLN A CA 1
ATOM 840 C C . GLN A 1 105 ? -16.211 6.729 30.911 1.00 78.06 105 GLN A C 1
ATOM 842 O O . GLN A 1 105 ? -15.593 7.355 31.772 1.00 78.06 105 GLN A O 1
ATOM 847 N N . GLN A 1 106 ? -15.681 5.657 30.310 1.00 68.31 106 GLN A N 1
ATOM 848 C CA . GLN A 1 106 ? -14.337 5.149 30.628 1.00 68.31 106 GLN A CA 1
ATOM 849 C C . GLN A 1 106 ? -13.215 6.149 30.291 1.00 68.31 106 GLN A C 1
ATOM 851 O O . GLN A 1 106 ? -12.245 6.263 31.040 1.00 68.31 106 GLN A O 1
ATOM 856 N N . GLY A 1 107 ? -13.356 6.926 29.211 1.00 57.75 107 GLY A N 1
ATOM 857 C CA . GLY A 1 107 ? -12.400 7.975 28.827 1.00 57.75 107 GLY A CA 1
ATOM 858 C C . GLY A 1 107 ? -12.379 9.196 29.758 1.00 57.75 107 GLY A C 1
ATOM 859 O O . GLY A 1 107 ? -11.393 9.931 29.780 1.00 57.75 107 GLY A O 1
ATOM 860 N N . SER A 1 108 ? -13.437 9.406 30.548 1.00 54.78 108 SER A N 1
ATOM 861 C CA . SER A 1 108 ? -13.566 10.542 31.473 1.00 54.78 108 SER A CA 1
ATOM 862 C C . SER A 1 108 ? -12.962 10.314 32.868 1.00 54.78 108 SER A C 1
ATOM 864 O O . SER A 1 108 ? -12.810 11.270 33.625 1.00 54.78 108 SER A O 1
ATOM 866 N N . SER A 1 109 ? -12.544 9.085 33.205 1.00 52.72 109 SER A N 1
ATOM 867 C CA . SER A 1 109 ? -11.953 8.765 34.521 1.00 52.72 109 SER A CA 1
ATOM 868 C C . SER A 1 109 ? -10.452 9.083 34.638 1.00 52.72 109 SER A C 1
ATOM 870 O O . SER A 1 109 ? -9.835 8.806 35.667 1.00 52.72 109 SER A O 1
ATOM 872 N N . GLY A 1 110 ? -9.846 9.669 33.605 1.00 49.91 110 GLY A N 1
ATOM 873 C CA . GLY A 1 110 ? -8.474 10.166 33.633 1.00 49.91 110 GLY A CA 1
ATOM 874 C C . GLY A 1 110 ? -8.435 11.673 33.841 1.00 49.91 110 GLY A C 1
ATOM 875 O O . GLY A 1 110 ? -8.112 12.413 32.914 1.00 49.91 110 GLY A O 1
ATOM 876 N N . THR A 1 111 ? -8.727 12.155 35.051 1.00 48.69 111 THR A N 1
ATOM 877 C CA . THR A 1 111 ? -8.227 13.468 35.475 1.00 48.69 111 THR A CA 1
ATOM 878 C C . THR A 1 111 ? -6.734 13.489 35.181 1.00 48.69 111 THR A C 1
ATOM 880 O O . THR A 1 111 ? -5.988 12.643 35.674 1.00 48.69 111 THR A O 1
ATOM 883 N N . ALA A 1 112 ? -6.293 14.421 34.336 1.00 51.53 112 ALA A N 1
ATOM 884 C CA . ALA A 1 112 ? -4.885 14.665 34.087 1.00 51.53 112 ALA A CA 1
ATOM 885 C C . ALA A 1 112 ? -4.206 14.918 35.438 1.00 51.53 112 ALA A C 1
ATOM 887 O O . ALA A 1 112 ? -4.265 16.027 35.972 1.00 51.53 112 ALA A O 1
ATOM 888 N N . ALA A 1 113 ? -3.600 13.877 36.013 1.00 53.28 113 ALA A N 1
ATOM 889 C CA . ALA A 1 113 ? -2.751 14.001 37.177 1.00 53.28 113 ALA A CA 1
ATOM 890 C C . ALA A 1 113 ? -1.644 14.964 36.761 1.00 53.28 113 ALA A C 1
ATOM 892 O O . ALA A 1 113 ? -0.769 14.632 35.955 1.00 53.28 113 ALA A O 1
ATOM 893 N N . SER A 1 114 ? -1.749 16.204 37.231 1.00 58.38 114 SER A N 1
ATOM 894 C CA . SER A 1 114 ? -0.731 17.218 37.049 1.00 58.38 114 SER A CA 1
ATOM 895 C C . SER A 1 114 ? 0.601 16.570 37.422 1.00 58.38 114 SER A C 1
ATOM 897 O O . SER A 1 114 ? 0.758 16.041 38.523 1.00 58.38 114 SER A O 1
ATOM 899 N N . LYS A 1 115 ? 1.536 16.503 36.465 1.00 65.56 115 LYS A N 1
ATOM 900 C CA . LYS A 1 115 ? 2.856 15.877 36.643 1.00 65.56 115 LYS A CA 1
ATOM 901 C C . LYS A 1 115 ? 3.690 16.722 37.610 1.00 65.56 115 LYS A C 1
ATOM 903 O O . LYS A 1 115 ? 4.621 17.416 37.211 1.00 65.56 115 LYS A O 1
ATOM 908 N N . VAL A 1 116 ? 3.316 16.723 38.884 1.00 69.50 116 VAL A N 1
ATOM 909 C CA . VAL A 1 116 ? 4.050 17.352 39.974 1.00 69.50 116 VAL A CA 1
AT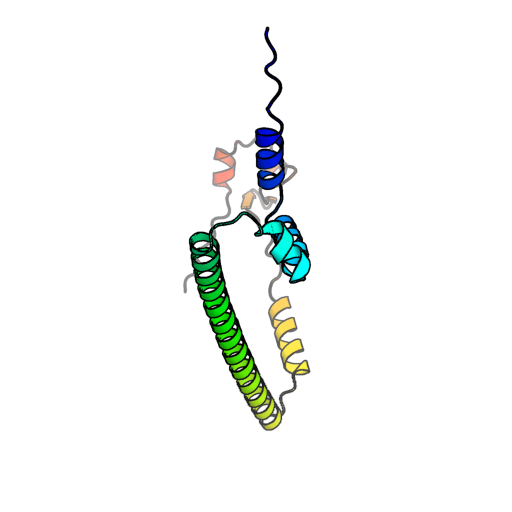OM 910 C C . VAL A 1 116 ? 5.331 16.553 40.165 1.00 69.50 116 VAL A C 1
ATOM 912 O O . VAL A 1 116 ? 5.294 15.409 40.614 1.00 69.50 116 VAL A O 1
ATOM 915 N N . LYS A 1 117 ? 6.462 17.156 39.792 1.00 78.12 117 LYS A N 1
ATOM 916 C CA . LYS A 1 117 ? 7.782 16.524 39.849 1.00 78.12 117 LYS A CA 1
ATOM 917 C C . LYS A 1 117 ? 8.472 16.797 41.185 1.00 78.12 117 LYS A C 1
ATOM 919 O O . LYS A 1 117 ? 9.125 15.902 41.704 1.00 78.12 117 LYS A O 1
ATOM 924 N N . TYR A 1 118 ? 8.281 17.984 41.764 1.00 83.81 118 TYR A N 1
ATOM 925 C CA . TYR A 1 118 ? 8.926 18.420 43.006 1.00 83.81 118 TYR A CA 1
ATOM 926 C C . TYR A 1 118 ? 7.913 18.969 44.020 1.00 83.81 118 TYR A C 1
ATOM 928 O O . TYR A 1 118 ? 6.965 19.655 43.629 1.00 83.81 118 TYR A O 1
ATOM 936 N N . VAL A 1 119 ? 8.122 18.696 45.313 1.00 84.19 119 VAL A N 1
ATOM 937 C CA . VAL A 1 119 ? 7.291 19.185 46.428 1.00 84.19 119 VAL A CA 1
ATOM 938 C C . VAL A 1 119 ? 8.179 19.706 47.558 1.00 84.19 119 VAL A C 1
ATOM 940 O O . VAL A 1 119 ? 9.007 18.969 48.085 1.00 84.19 119 VAL A O 1
ATOM 943 N N . LYS A 1 120 ? 7.997 20.972 47.944 1.00 82.69 120 LYS A N 1
ATOM 944 C CA . LYS A 1 120 ? 8.722 21.612 49.051 1.00 82.69 120 LYS A CA 1
ATOM 945 C C . LYS A 1 120 ? 7.809 22.610 49.756 1.00 82.69 120 LYS A C 1
ATOM 947 O O . LYS A 1 120 ? 7.190 23.433 49.086 1.00 82.69 120 LYS A O 1
ATOM 952 N N . ASP A 1 121 ? 7.711 22.519 51.081 1.00 77.50 121 ASP A N 1
ATOM 953 C CA . ASP A 1 121 ? 6.922 23.428 51.930 1.00 77.50 121 ASP A CA 1
ATOM 954 C C . ASP A 1 121 ? 5.472 23.622 51.433 1.00 77.50 121 ASP A C 1
ATOM 956 O O . ASP A 1 121 ? 4.958 24.734 51.341 1.00 77.50 121 ASP A O 1
ATOM 960 N N . GLY A 1 122 ? 4.828 22.529 51.003 1.00 79.06 122 GLY A N 1
ATOM 961 C CA . GLY A 1 122 ? 3.466 22.537 50.446 1.00 79.06 122 GLY A CA 1
ATOM 962 C C . GLY A 1 122 ? 3.344 23.081 49.014 1.00 79.06 122 GLY A C 1
ATOM 963 O O . GLY A 1 122 ? 2.287 22.955 48.400 1.00 79.06 122 GLY A O 1
ATOM 964 N N . THR A 1 123 ? 4.419 23.625 48.438 1.00 80.94 123 THR A N 1
ATOM 965 C CA . THR A 1 123 ? 4.451 24.110 47.053 1.00 80.94 123 THR A CA 1
ATOM 966 C C . THR A 1 123 ? 4.865 22.993 46.102 1.00 80.94 123 THR A C 1
ATOM 968 O O . THR A 1 123 ? 5.892 22.335 46.290 1.00 80.94 123 THR A O 1
ATOM 971 N N . THR A 1 124 ? 4.079 22.798 45.044 1.00 84.88 124 THR A N 1
ATOM 972 C CA . THR A 1 124 ? 4.334 21.799 44.002 1.00 84.88 124 THR A CA 1
ATOM 973 C C . THR A 1 124 ? 4.881 22.457 42.739 1.00 84.88 124 THR A C 1
ATOM 975 O O . THR A 1 124 ? 4.478 23.559 42.368 1.00 84.88 124 THR A O 1
ATOM 978 N N . TRP A 1 125 ? 5.822 21.797 42.065 1.00 84.44 125 TRP A N 1
ATOM 979 C CA . TRP A 1 125 ? 6.366 22.280 40.798 1.00 84.44 125 TRP A CA 1
ATOM 980 C C . TRP A 1 125 ? 6.584 21.135 39.812 1.00 84.44 125 TRP A C 1
ATOM 982 O O . TRP A 1 125 ? 7.083 20.065 40.160 1.00 84.44 125 TRP A O 1
ATOM 992 N N . THR A 1 126 ? 6.208 21.356 38.554 1.00 80.69 126 THR A N 1
ATOM 993 C CA . THR A 1 126 ? 6.314 20.360 37.475 1.00 80.69 126 THR A CA 1
ATOM 994 C C . THR A 1 126 ? 7.728 20.261 36.893 1.00 80.69 126 THR A C 1
ATOM 996 O O . THR A 1 126 ? 8.023 19.340 36.138 1.00 80.69 126 THR A O 1
ATOM 999 N N . GLY A 1 127 ? 8.621 21.193 37.246 1.00 77.31 127 GLY A N 1
ATOM 1000 C CA . GLY A 1 127 ? 9.951 21.319 36.643 1.00 77.31 127 GLY A CA 1
ATOM 1001 C C . GLY A 1 127 ? 9.962 22.099 35.324 1.00 77.31 127 GLY A C 1
ATOM 1002 O O . GLY A 1 127 ? 11.027 22.282 34.743 1.00 77.31 127 GLY A O 1
ATOM 1003 N N . GLN A 1 128 ? 8.800 22.572 34.857 1.00 74.12 128 GLN A N 1
ATOM 1004 C CA . GLN A 1 128 ? 8.649 23.336 33.620 1.00 74.12 128 GLN A CA 1
ATOM 1005 C C . GLN A 1 128 ? 8.145 24.756 33.926 1.00 74.12 128 GLN A C 1
ATOM 1007 O O . GLN A 1 128 ? 7.278 24.955 34.777 1.00 74.12 128 GLN A O 1
ATOM 1012 N N . GLY A 1 129 ? 8.689 25.757 33.229 1.00 75.38 129 GLY A N 1
ATOM 1013 C CA . GLY A 1 129 ? 8.292 27.161 33.375 1.00 75.38 129 GLY A CA 1
ATOM 1014 C C . GLY A 1 129 ? 8.964 27.898 34.540 1.00 75.38 129 GLY A C 1
ATOM 1015 O O . GLY A 1 129 ? 10.040 27.521 35.006 1.00 75.38 129 GLY A O 1
ATOM 1016 N N . ARG A 1 130 ? 8.346 29.002 34.987 1.00 75.44 130 ARG A N 1
ATOM 1017 C CA . ARG A 1 130 ? 8.897 29.863 36.046 1.00 75.44 130 ARG A CA 1
ATOM 1018 C C . ARG A 1 130 ? 9.041 29.076 37.348 1.00 75.44 130 ARG A C 1
ATOM 1020 O O . ARG A 1 130 ? 8.071 28.516 37.852 1.00 75.44 130 ARG A O 1
ATOM 1027 N N . ARG A 1 131 ? 10.258 29.063 37.890 1.00 84.56 131 ARG A N 1
ATOM 1028 C CA . ARG A 1 131 ? 10.586 28.369 39.136 1.00 84.56 131 ARG A CA 1
ATOM 1029 C C . ARG A 1 131 ? 9.946 29.099 40.336 1.00 84.56 131 ARG A C 1
ATOM 1031 O O . ARG A 1 131 ? 10.222 30.290 40.505 1.00 84.56 131 ARG A O 1
ATOM 1038 N N . PRO A 1 132 ? 9.108 28.432 41.157 1.00 85.94 132 PRO A N 1
ATOM 1039 C CA . PRO A 1 132 ? 8.470 29.048 42.322 1.00 85.94 132 PRO A CA 1
ATOM 1040 C C . PRO A 1 132 ? 9.484 29.483 43.387 1.00 85.94 132 PRO A C 1
ATOM 1042 O O . PRO A 1 132 ? 10.581 28.928 43.460 1.00 85.94 132 PRO A O 1
ATOM 1045 N N . ALA A 1 133 ? 9.109 30.439 44.245 1.00 86.25 133 ALA A N 1
ATOM 1046 C CA . ALA A 1 133 ? 9.990 31.001 45.277 1.00 86.25 133 ALA A CA 1
ATOM 1047 C C . ALA A 1 133 ? 10.689 29.948 46.172 1.00 86.25 133 ALA A C 1
ATOM 1049 O O . ALA A 1 133 ? 11.896 30.084 46.361 1.00 86.25 133 ALA A O 1
ATOM 1050 N N . PRO A 1 134 ? 10.028 28.858 46.623 1.00 84.25 134 PRO A N 1
ATOM 1051 C CA . PRO A 1 134 ? 10.672 27.823 47.447 1.00 84.25 134 PRO A CA 1
ATOM 1052 C C . PRO A 1 134 ? 11.795 27.051 46.742 1.00 84.25 134 PRO A C 1
ATOM 1054 O O . PRO A 1 134 ? 12.682 26.489 47.392 1.00 84.25 134 PRO A O 1
ATOM 1057 N N . PHE A 1 135 ? 11.753 27.019 45.408 1.00 82.75 135 PHE A N 1
ATOM 1058 C CA . PHE A 1 135 ? 12.723 26.338 44.554 1.00 82.75 135 PHE A CA 1
ATOM 1059 C C . PHE A 1 135 ? 13.729 27.309 43.914 1.00 82.75 135 PHE A C 1
ATOM 1061 O O . PHE A 1 135 ? 14.703 26.882 43.293 1.00 82.75 135 PHE A O 1
ATOM 1068 N N . LYS A 1 136 ? 13.506 28.623 44.021 1.00 83.94 136 LYS A N 1
ATOM 1069 C CA . LYS A 1 136 ? 14.341 29.649 43.391 1.00 83.94 136 LYS A CA 1
ATOM 1070 C C . LYS A 1 136 ? 15.746 29.629 44.004 1.00 83.94 136 LYS A C 1
ATOM 1072 O O . LYS A 1 136 ? 15.889 29.661 45.218 1.00 83.94 136 LYS A O 1
ATOM 1077 N N . GLY A 1 137 ? 16.774 29.578 43.156 1.00 81.88 137 GLY A N 1
ATOM 1078 C CA . GLY A 1 137 ? 18.177 29.515 43.589 1.00 81.88 137 GLY A CA 1
ATOM 1079 C C . GLY A 1 137 ? 18.705 28.111 43.902 1.00 81.88 137 GLY A C 1
ATOM 1080 O O . GLY A 1 137 ? 19.909 27.973 44.068 1.00 81.88 137 GLY A O 1
ATOM 1081 N N . LEU A 1 138 ? 17.855 27.074 43.919 1.00 83.50 138 LEU A N 1
ATOM 1082 C CA . LEU A 1 138 ? 18.318 25.688 44.041 1.00 83.50 138 LEU A CA 1
ATOM 1083 C C . LEU A 1 138 ? 18.978 25.214 42.742 1.00 83.50 138 LEU A C 1
ATOM 1085 O O . LEU A 1 138 ? 18.452 25.451 41.649 1.00 83.50 138 LEU A O 1
ATOM 1089 N N . SER A 1 139 ? 20.094 24.506 42.868 1.00 83.62 139 SER A N 1
ATOM 1090 C CA . SER A 1 139 ? 20.697 23.747 41.770 1.00 83.62 139 SER A CA 1
ATOM 1091 C C . SER A 1 139 ? 19.860 22.512 41.418 1.00 83.62 139 SER A C 1
ATOM 1093 O O . SER A 1 139 ? 19.029 22.053 42.206 1.00 83.62 139 SER A O 1
ATOM 1095 N N . ASP A 1 140 ? 20.088 21.935 40.237 1.00 80.06 140 ASP A N 1
ATOM 1096 C CA . ASP A 1 140 ? 19.368 20.730 39.799 1.00 80.06 140 ASP A CA 1
ATOM 1097 C C . ASP A 1 140 ? 19.594 19.538 40.746 1.00 80.06 140 ASP A C 1
ATOM 1099 O O . ASP A 1 140 ? 18.677 18.755 40.990 1.00 80.06 140 ASP A O 1
ATOM 1103 N N . TYR A 1 141 ? 20.775 19.457 41.367 1.00 83.19 141 TYR A N 1
ATOM 1104 C CA . TYR A 1 141 ? 21.088 18.461 42.394 1.00 83.19 141 TYR A CA 1
ATOM 1105 C C . TYR A 1 141 ? 20.245 18.640 43.667 1.00 83.19 141 TYR A C 1
ATOM 1107 O O . TYR A 1 141 ? 19.761 17.674 44.255 1.00 83.19 141 TYR A O 1
ATOM 1115 N N . GLU A 1 142 ? 20.034 19.883 44.099 1.00 84.12 142 GLU A N 1
ATOM 1116 C CA . GLU A 1 142 ? 19.231 20.181 45.287 1.00 84.12 142 GLU A CA 1
ATOM 1117 C C . GLU A 1 142 ? 17.733 20.005 45.038 1.00 84.12 142 GLU A C 1
ATOM 1119 O O . GLU A 1 142 ? 17.005 19.634 45.957 1.00 84.12 142 GLU A O 1
ATOM 1124 N N . LEU A 1 143 ? 17.272 20.223 43.803 1.00 83.19 143 LEU A N 1
ATOM 1125 C CA . LEU A 1 143 ? 15.891 19.954 43.405 1.00 83.19 143 LEU A CA 1
ATOM 1126 C C . LEU A 1 143 ? 15.541 18.471 43.521 1.00 83.19 143 LEU A C 1
ATOM 1128 O O . LEU A 1 143 ? 14.437 18.143 43.954 1.00 83.19 143 LEU A O 1
ATOM 1132 N N . GLU A 1 144 ? 16.475 17.579 43.194 1.00 83.56 144 GLU A N 1
ATOM 1133 C CA . GLU A 1 144 ? 16.233 16.135 43.216 1.00 83.56 144 GLU A CA 1
ATOM 1134 C C . GLU A 1 144 ? 15.887 15.609 44.618 1.00 83.56 144 GLU A C 1
ATOM 1136 O O . GLU A 1 144 ? 15.099 14.675 44.747 1.00 83.56 144 GLU A O 1
ATOM 1141 N N . LYS A 1 145 ? 16.354 16.280 45.680 1.00 83.69 145 LYS A N 1
ATOM 1142 C CA . LYS A 1 145 ? 15.979 15.967 47.072 1.00 83.69 145 LYS A CA 1
ATOM 1143 C C . LYS A 1 145 ? 14.487 16.159 47.357 1.00 83.69 145 LYS A C 1
ATOM 1145 O O . LYS A 1 145 ? 13.948 15.522 48.254 1.00 83.69 145 LYS A O 1
ATOM 1150 N N . TYR A 1 146 ? 13.830 17.039 46.605 1.00 84.62 146 TYR A N 1
ATOM 1151 C CA . TYR A 1 146 ? 12.406 17.354 46.734 1.00 84.62 146 TYR A CA 1
ATOM 1152 C C . TYR A 1 146 ? 11.557 16.637 45.683 1.00 84.62 146 TYR A C 1
ATOM 1154 O O . TYR A 1 146 ? 10.376 16.955 45.522 1.00 84.62 146 TYR A O 1
ATOM 1162 N N . ARG A 1 147 ? 12.144 15.710 44.915 1.00 82.81 147 ARG A N 1
ATOM 1163 C CA . ARG A 1 147 ? 11.420 14.990 43.875 1.00 82.81 147 ARG A CA 1
ATOM 1164 C C . ARG A 1 147 ? 10.379 14.079 44.506 1.00 82.81 147 ARG A C 1
ATOM 1166 O O . ARG A 1 147 ? 10.679 13.288 45.395 1.00 82.81 147 ARG A O 1
ATOM 1173 N N . LYS A 1 148 ? 9.149 14.153 44.000 1.00 79.19 148 LYS A N 1
ATOM 1174 C CA . LYS A 1 148 ? 8.110 13.189 44.348 1.00 79.19 148 LYS A CA 1
ATOM 1175 C C . LYS A 1 148 ? 8.510 11.849 43.733 1.00 79.19 148 LYS A C 1
ATOM 1177 O O . LYS A 1 148 ? 8.412 11.672 42.518 1.00 79.19 148 LYS A O 1
ATOM 1182 N N . THR A 1 149 ? 9.006 10.923 44.547 1.00 64.56 149 THR A N 1
ATOM 1183 C CA . THR A 1 149 ? 9.145 9.533 44.119 1.00 64.56 149 THR A CA 1
ATOM 1184 C C . THR A 1 149 ? 7.736 8.967 43.931 1.00 64.56 149 THR A C 1
ATOM 1186 O O . THR A 1 149 ? 6.862 9.216 44.771 1.00 64.56 149 THR A O 1
ATOM 1189 N N . PRO A 1 150 ? 7.447 8.265 42.822 1.00 56.41 150 PRO A N 1
ATOM 1190 C CA . PRO A 1 150 ? 6.230 7.477 42.765 1.00 56.41 150 PRO A CA 1
ATOM 1191 C C . PRO A 1 150 ? 6.346 6.449 43.890 1.00 56.41 150 PRO A C 1
ATOM 1193 O O . PRO A 1 150 ? 7.266 5.630 43.881 1.00 56.41 150 PRO A O 1
ATOM 1196 N N . LYS A 1 151 ? 5.468 6.529 44.898 1.00 45.53 151 LYS A N 1
ATOM 1197 C CA . LYS A 1 151 ? 5.257 5.373 45.767 1.00 45.53 151 LYS A CA 1
ATOM 1198 C C . LYS A 1 151 ? 4.889 4.232 44.826 1.00 45.53 151 LYS A C 1
ATOM 1200 O O . LYS A 1 151 ? 3.972 4.389 44.025 1.00 45.53 151 LYS A O 1
ATOM 1205 N N . SER A 1 152 ? 5.654 3.150 44.881 1.00 42.84 152 SER A N 1
ATOM 1206 C CA . SER A 1 152 ? 5.223 1.855 44.385 1.00 42.84 152 SER A CA 1
ATOM 1207 C C . SER A 1 152 ? 3.865 1.576 45.021 1.00 42.84 152 SER A C 1
ATOM 1209 O O . SER A 1 152 ? 3.786 1.338 46.225 1.00 42.84 152 SER A O 1
ATOM 1211 N N . GLU A 1 153 ? 2.794 1.726 44.249 1.00 38.97 153 GLU A N 1
ATOM 1212 C CA . GLU A 1 153 ? 1.534 1.090 44.596 1.00 38.97 153 GLU A CA 1
ATOM 1213 C C . GLU A 1 153 ? 1.791 -0.407 44.448 1.00 38.97 153 GLU A C 1
ATOM 1215 O O . GLU A 1 153 ? 2.057 -0.913 43.354 1.00 38.97 153 GLU A O 1
ATOM 1220 N N . ASP A 1 154 ? 1.869 -1.059 45.606 1.00 41.12 154 ASP A N 1
ATOM 1221 C CA . ASP A 1 154 ? 1.816 -2.502 45.737 1.00 41.12 154 ASP A CA 1
ATOM 1222 C C . ASP A 1 154 ? 0.570 -3.035 45.014 1.00 41.12 154 ASP A C 1
ATOM 1224 O O . ASP A 1 154 ? -0.481 -2.392 44.992 1.00 41.12 154 ASP A O 1
ATOM 1228 N N . LYS A 1 155 ? 0.770 -4.199 44.394 1.00 35.03 155 LYS A N 1
ATOM 1229 C CA . LYS A 1 155 ? -0.212 -5.056 43.719 1.00 35.03 155 LYS A CA 1
ATOM 1230 C C . LYS A 1 155 ? -1.564 -5.167 44.418 1.00 35.03 155 LYS A C 1
ATOM 1232 O O . LYS A 1 155 ? -1.575 -5.342 45.655 1.00 35.03 155 LYS A O 1
#

Foldseek 3Di:
DDPDDDDPVVVVVVVQVPDDPVRNVVVVCVQPVDPVSVCVVCVVPDPVVVVVVVVVVVVVVVVVVVVVVVVVVVVVVVVVVVVVVVVVCVVVVHDPVNVVVVVVVVVPPDPPPQCFFFDDPNDTDNPDDDDDPRCPPDDPVRRNVRTDDPPPPDD

Sequence (155 aa):
MNGLTPNKAEQCDECIRNLTVAQRRELVLSELKRKSKIRIIFKDCPVSDMAEMLERFKSVLDERIAEEEEKAAKDAELKKEAENILSEMEQKGIDVELLKELKQQQGSSGTAASKVKYVKDGTTWTGQGRRPAPFKGLSDYELEKYRKTPKSEDK

InterPro domains:
  IPR027444 DNA-binding protein H-NS-like, C-terminal domain [SM00528] (106-148)
  IPR027454 Histone-like protein H-NS, N-terminal [G3DSA:1.10.287.1050] (26-105)
  IPR054180 DNA-binding protein H-NS-like, N-terminal domain [PF22470] (28-102)

Radius of gyration: 32.78 Å; chains: 1; bounding box: 71×43×82 Å

Organism: NCBI:txid1177154

pLDDT: mean 82.25, std 15.43, range [35.03, 97.38]